Protein AF-A0A5R2MVS7-F1 (afdb_monomer_lite)

pLDDT: mean 93.5, std 5.92, range [57.66, 98.38]

Foldseek 3Di:
DPLVPDPPCVVPDPVCSVVVVVVVVVVVVVCVVVVDPDDDDDPDDDVVVVVLVPDDPVVVPDDPVVVVVLVCCVVPNPDSVVVVVCLVVVVVVCVVVVNDDDPVRRD

Structure (mmCIF, N/CA/C/O backbone):
data_AF-A0A5R2MVS7-F1
#
_entry.id   AF-A0A5R2MVS7-F1
#
loop_
_atom_site.group_PDB
_atom_site.id
_atom_site.type_symbol
_atom_site.label_atom_id
_atom_site.label_alt_id
_atom_site.label_comp_id
_atom_site.label_asym_id
_atom_site.label_entity_id
_atom_site.label_seq_id
_atom_site.pdbx_PDB_ins_code
_atom_site.Cartn_x
_atom_site.Cartn_y
_atom_site.Cartn_z
_atom_site.occupancy
_atom_site.B_iso_or_equiv
_atom_site.auth_seq_id
_atom_site.auth_comp_id
_atom_site.auth_asym_id
_atom_site.auth_atom_id
_atom_site.pdbx_PDB_model_num
ATOM 1 N N . GLY A 1 1 ? -19.512 -1.160 27.762 1.00 57.66 1 GLY A N 1
ATOM 2 C CA . GLY A 1 1 ? -18.853 -2.477 27.860 1.00 57.66 1 GLY A CA 1
ATOM 3 C C . GLY A 1 1 ? -17.477 -2.296 28.457 1.00 57.66 1 GLY A C 1
ATOM 4 O O . GLY A 1 1 ? -16.918 -1.216 28.313 1.00 57.66 1 GLY A O 1
ATOM 5 N N . GLU A 1 2 ? -16.942 -3.300 29.145 1.00 75.69 2 GLU A N 1
ATOM 6 C CA . GLU A 1 2 ? -15.627 -3.219 29.796 1.00 75.69 2 GLU A CA 1
ATOM 7 C C . GLU A 1 2 ? -14.489 -3.322 28.763 1.00 75.69 2 GLU A C 1
ATOM 9 O O . GLU A 1 2 ? -13.761 -4.307 2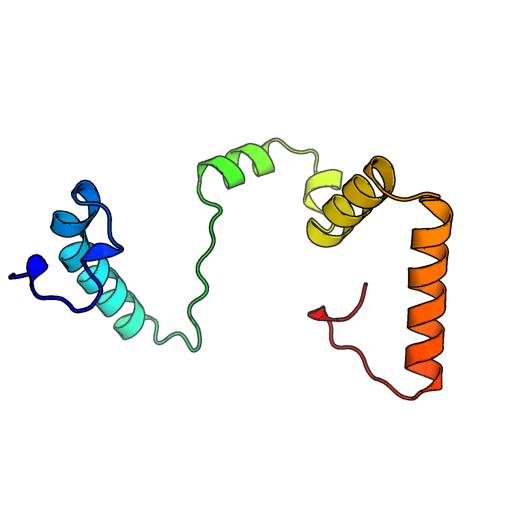8.707 1.00 75.69 2 GLU A O 1
ATOM 14 N N . VAL A 1 3 ? -14.350 -2.298 27.913 1.00 78.81 3 VAL A N 1
ATOM 15 C CA . VAL A 1 3 ? -13.308 -2.215 26.872 1.00 78.81 3 VAL A CA 1
ATOM 16 C C . VAL A 1 3 ? -11.906 -2.332 27.476 1.00 78.81 3 VAL A C 1
ATOM 18 O O . VAL A 1 3 ? -11.019 -2.924 26.873 1.00 78.81 3 VAL A O 1
ATOM 21 N N . GLU A 1 4 ? -11.730 -1.853 28.708 1.00 80.12 4 GLU A N 1
ATOM 22 C CA . GLU A 1 4 ? -10.484 -1.962 29.476 1.00 80.12 4 GLU A CA 1
ATOM 23 C C . GLU A 1 4 ? -10.077 -3.411 29.800 1.00 80.12 4 GLU A C 1
ATOM 25 O O . GLU A 1 4 ? -8.926 -3.657 30.142 1.00 80.12 4 GLU A O 1
ATOM 30 N N . LYS A 1 5 ? -10.985 -4.389 29.670 1.00 83.00 5 LYS A N 1
ATOM 31 C CA . LYS A 1 5 ? -10.678 -5.817 29.859 1.00 83.00 5 LYS A CA 1
ATOM 32 C C . LYS A 1 5 ? -10.367 -6.547 28.551 1.00 83.00 5 LYS A C 1
ATOM 34 O O . LYS A 1 5 ? -10.078 -7.743 28.571 1.00 83.00 5 LYS A O 1
ATOM 39 N N . VAL A 1 6 ? -10.417 -5.857 27.408 1.00 86.94 6 VAL A N 1
ATOM 40 C CA . VAL A 1 6 ? -10.068 -6.448 26.113 1.00 86.94 6 VAL A CA 1
ATOM 41 C C . VAL A 1 6 ? -8.562 -6.694 26.064 1.00 86.94 6 VAL A C 1
ATOM 43 O O . VAL A 1 6 ? -7.748 -5.799 26.295 1.00 86.94 6 VAL A O 1
ATOM 46 N N . ARG A 1 7 ? -8.167 -7.926 25.735 1.00 89.50 7 ARG A N 1
ATOM 47 C CA . ARG A 1 7 ? -6.756 -8.287 25.578 1.00 89.50 7 ARG A CA 1
ATOM 48 C C . ARG A 1 7 ? -6.107 -7.399 24.509 1.00 89.50 7 ARG A C 1
ATOM 50 O O . ARG A 1 7 ? -6.594 -7.330 23.387 1.00 89.50 7 ARG A O 1
ATOM 57 N N . GLY A 1 8 ? -4.999 -6.742 24.855 1.00 87.56 8 GLY A N 1
ATOM 58 C CA . GLY A 1 8 ? -4.267 -5.853 23.943 1.00 87.56 8 GLY A CA 1
ATOM 59 C C . GLY A 1 8 ? -4.752 -4.398 23.921 1.00 87.56 8 GLY A C 1
ATOM 60 O O . GLY A 1 8 ? -4.210 -3.601 23.158 1.00 87.56 8 GLY A O 1
ATOM 61 N N . ILE A 1 9 ? -5.712 -4.018 24.776 1.00 90.19 9 ILE A N 1
ATOM 62 C CA . ILE A 1 9 ? -6.238 -2.644 24.832 1.00 90.19 9 ILE A CA 1
ATOM 63 C C . ILE A 1 9 ? -5.175 -1.587 25.186 1.00 90.19 9 ILE A C 1
ATOM 65 O O . ILE A 1 9 ? -5.299 -0.426 24.797 1.00 90.19 9 ILE A O 1
ATOM 69 N N . GLU A 1 10 ? -4.093 -1.997 25.853 1.00 89.88 10 GLU A N 1
ATOM 70 C CA . GLU A 1 10 ? -2.881 -1.203 26.108 1.00 89.88 10 GLU A CA 1
ATOM 71 C C . GLU A 1 10 ? -2.328 -0.554 24.821 1.00 89.88 10 GLU A C 1
ATOM 73 O O . GLU A 1 10 ? -1.942 0.613 24.837 1.00 89.88 10 GLU A O 1
ATOM 78 N N . GLY A 1 11 ? -2.374 -1.267 23.685 1.00 90.75 11 GLY A N 1
ATOM 79 C CA . GLY A 1 11 ? -1.909 -0.774 22.381 1.00 90.75 11 GLY A CA 1
ATOM 80 C C . GLY A 1 11 ? -2.854 0.227 21.702 1.00 90.75 11 GLY A C 1
ATOM 81 O O . GLY A 1 11 ? -2.499 0.838 20.694 1.00 90.75 11 GLY A O 1
ATOM 82 N N . VAL A 1 12 ? -4.059 0.426 22.245 1.00 89.94 12 VAL A N 1
ATOM 83 C CA . VAL A 1 12 ? -5.046 1.385 21.737 1.00 89.94 12 VAL A CA 1
ATOM 84 C C . VAL A 1 12 ? -4.987 2.657 22.575 1.00 89.94 12 VAL A C 1
ATOM 86 O O . VAL A 1 12 ? -5.121 2.628 23.802 1.00 89.94 12 VAL A O 1
ATOM 89 N N . SER A 1 13 ? -4.834 3.805 21.909 1.00 91.56 13 SER A N 1
ATOM 90 C CA . SER A 1 13 ? -4.820 5.104 22.590 1.00 91.56 13 SER A CA 1
ATOM 91 C C . SER A 1 13 ? -6.126 5.340 23.352 1.00 91.56 13 SER A C 1
ATOM 93 O O . SER A 1 13 ? -7.207 5.020 22.856 1.00 91.56 13 SER A O 1
ATOM 95 N N . LYS A 1 14 ? -6.039 5.940 24.547 1.00 89.06 14 LYS A N 1
ATOM 96 C CA . LYS A 1 14 ? -7.193 6.149 25.445 1.00 89.06 14 LYS A CA 1
ATOM 97 C C . LYS A 1 14 ? -8.383 6.816 24.744 1.00 89.06 14 LYS A C 1
ATOM 99 O O . LYS A 1 14 ? -9.504 6.340 24.875 1.00 89.06 14 LYS A O 1
ATOM 104 N N . ASN A 1 15 ? -8.123 7.827 23.910 1.00 90.44 15 ASN A N 1
ATOM 105 C CA . ASN A 1 15 ? -9.157 8.548 23.155 1.00 90.44 15 ASN A CA 1
ATOM 106 C C . ASN A 1 15 ? -9.934 7.668 22.159 1.00 90.44 15 ASN A C 1
ATOM 108 O O . ASN A 1 15 ? -11.035 8.035 21.766 1.00 90.44 15 ASN A O 1
ATOM 112 N N . ARG A 1 16 ? -9.380 6.525 21.732 1.00 89.75 16 ARG A N 1
ATOM 113 C CA . ARG A 1 16 ? -10.036 5.598 20.796 1.00 89.75 16 ARG A CA 1
ATOM 114 C C . ARG A 1 16 ? -10.817 4.487 21.495 1.00 89.75 16 ARG A C 1
ATOM 116 O O . ARG A 1 16 ? -11.723 3.925 20.888 1.00 89.75 16 ARG A O 1
ATOM 123 N N . ARG A 1 17 ? -10.506 4.172 22.758 1.00 91.25 17 ARG A N 1
ATOM 124 C CA . ARG A 1 17 ? -11.094 3.024 23.476 1.00 91.25 17 ARG A CA 1
ATOM 125 C C . ARG A 1 17 ? -12.608 3.149 23.634 1.00 91.25 17 ARG A C 1
ATOM 127 O O . ARG A 1 17 ? -13.320 2.174 23.431 1.00 91.25 17 ARG A O 1
ATOM 134 N N . SER A 1 18 ? -13.109 4.347 23.930 1.00 90.38 18 SER A N 1
ATOM 135 C CA . SER A 1 18 ? -14.550 4.587 24.079 1.00 90.38 18 SER A CA 1
ATOM 136 C C . SER A 1 18 ? -15.334 4.373 22.780 1.00 90.38 18 SER A C 1
ATOM 138 O O . SER A 1 18 ? -16.481 3.940 22.832 1.00 90.38 18 SER A O 1
ATOM 140 N N . LEU A 1 19 ? -14.718 4.645 21.624 1.00 91.44 19 LEU A N 1
ATOM 141 C CA . LEU A 1 19 ? -15.353 4.544 20.307 1.00 91.44 19 LEU A CA 1
ATOM 142 C C . LEU A 1 19 ? -15.190 3.164 19.656 1.00 91.44 19 LEU A C 1
ATOM 144 O O . LEU A 1 19 ? -15.967 2.803 18.773 1.00 91.44 19 LEU A O 1
ATOM 148 N N . LEU A 1 20 ? -14.207 2.383 20.105 1.00 92.00 20 LEU A N 1
ATOM 149 C CA . LEU A 1 20 ? -13.844 1.100 19.506 1.00 92.00 20 LEU A CA 1
ATOM 150 C C . LEU A 1 20 ? -15.024 0.112 19.386 1.00 92.00 20 LEU A C 1
ATOM 152 O O . LEU A 1 20 ? -15.178 -0.455 18.304 1.00 92.00 20 LEU A O 1
ATOM 156 N N . PRO A 1 21 ? -15.895 -0.078 20.403 1.00 91.38 21 PRO A N 1
ATOM 157 C CA . PRO A 1 21 ? -17.019 -1.010 20.285 1.00 91.38 21 PRO A CA 1
ATOM 158 C C . PRO A 1 21 ? -18.028 -0.612 19.209 1.00 91.38 21 PRO A C 1
ATOM 160 O O . PRO A 1 21 ? -18.578 -1.476 18.536 1.00 91.38 21 PRO A O 1
ATOM 163 N N . TYR A 1 22 ? -18.254 0.691 19.025 1.00 94.00 22 TYR A N 1
ATOM 164 C CA . TYR A 1 22 ? -19.189 1.190 18.019 1.00 94.00 22 TYR A CA 1
ATOM 165 C C . TYR A 1 22 ? -18.650 0.955 16.608 1.00 94.00 22 TYR A C 1
ATOM 167 O O . TYR A 1 22 ? -19.372 0.459 15.749 1.00 94.00 22 TYR A O 1
ATOM 175 N N . GLY A 1 23 ? -17.363 1.243 16.385 1.00 94.44 23 GLY A N 1
ATOM 176 C CA . GLY A 1 23 ? -16.710 0.956 15.107 1.00 94.44 23 GLY A CA 1
ATOM 177 C C . GLY A 1 23 ? -16.684 -0.541 14.788 1.00 94.44 23 GLY A C 1
ATOM 178 O O . GLY A 1 23 ? -16.961 -0.929 13.656 1.00 94.44 23 GLY A O 1
ATOM 179 N N . ALA A 1 24 ? -16.413 -1.381 15.793 1.00 93.69 24 ALA A N 1
ATOM 180 C CA . ALA A 1 24 ? -16.426 -2.834 15.641 1.00 93.69 24 ALA A CA 1
ATOM 181 C C . ALA A 1 24 ? -17.811 -3.363 15.241 1.00 93.69 24 ALA A C 1
ATOM 183 O O . ALA A 1 24 ? -17.899 -4.191 14.339 1.00 93.69 24 ALA A O 1
ATOM 184 N N . LEU A 1 25 ? -18.880 -2.847 15.858 1.00 96.38 25 LEU A N 1
ATOM 185 C CA . LEU A 1 25 ? -20.250 -3.222 15.513 1.00 96.38 25 LEU A CA 1
ATOM 186 C C . LEU A 1 25 ? -20.592 -2.838 14.067 1.00 96.38 25 LEU A C 1
ATOM 188 O O . LEU A 1 25 ? -21.070 -3.673 13.312 1.00 96.38 25 LEU A O 1
ATOM 192 N N . VAL A 1 26 ? -20.291 -1.605 13.649 1.00 97.44 26 VAL A N 1
ATOM 193 C CA . VAL A 1 26 ? -20.547 -1.165 12.265 1.00 97.44 26 VAL A CA 1
ATOM 194 C C . VAL A 1 26 ? -19.784 -2.029 11.259 1.00 97.44 26 VAL A C 1
ATOM 196 O O . VAL A 1 26 ? -20.358 -2.460 10.261 1.00 97.44 26 VAL A O 1
ATOM 199 N N . LEU A 1 27 ? -18.509 -2.328 11.526 1.00 96.88 27 LEU A N 1
ATOM 200 C CA . LEU A 1 27 ? -17.721 -3.204 10.660 1.00 96.88 27 LEU A CA 1
ATOM 201 C C . LEU A 1 27 ? -18.316 -4.619 10.595 1.00 96.88 27 LEU A C 1
ATOM 203 O O . LEU A 1 27 ? -18.359 -5.205 9.517 1.00 96.88 27 LEU A O 1
ATOM 207 N N . GLN A 1 28 ? -18.805 -5.155 11.718 1.00 97.38 28 GLN A N 1
ATOM 208 C CA . GLN A 1 28 ? -19.470 -6.458 11.769 1.00 97.38 28 GLN A CA 1
ATOM 209 C C . GLN A 1 28 ? -20.733 -6.501 10.902 1.00 97.38 28 GLN A C 1
ATOM 211 O O . GLN A 1 28 ? -20.917 -7.459 10.147 1.00 97.38 28 GLN A O 1
ATOM 216 N N . GLU A 1 29 ? -21.571 -5.467 10.961 1.00 98.12 29 GLU A N 1
ATOM 217 C CA . GLU A 1 29 ? -22.777 -5.380 10.129 1.00 98.12 29 GLU A CA 1
ATOM 218 C C . GLU A 1 29 ? -22.426 -5.285 8.636 1.00 98.12 29 GLU A C 1
ATOM 220 O O . GLU A 1 29 ? -23.010 -5.992 7.814 1.00 98.12 29 GLU A O 1
ATOM 225 N N . ILE A 1 30 ? -21.406 -4.495 8.276 1.00 97.81 30 ILE A N 1
ATOM 226 C CA . ILE A 1 30 ? -20.914 -4.403 6.891 1.00 97.81 30 ILE A CA 1
ATOM 227 C C . ILE A 1 30 ? -20.398 -5.762 6.404 1.00 97.81 30 ILE A C 1
ATOM 229 O O . ILE A 1 30 ? -20.756 -6.193 5.308 1.00 97.81 30 ILE A O 1
ATOM 233 N N . MET A 1 31 ? -19.585 -6.459 7.207 1.00 98.06 31 MET A N 1
ATOM 234 C CA . MET A 1 31 ? -19.066 -7.787 6.858 1.00 98.06 31 MET A CA 1
ATOM 235 C C . MET A 1 31 ? -20.191 -8.806 6.669 1.00 98.06 31 MET A C 1
ATOM 237 O O . MET A 1 31 ? -20.137 -9.602 5.736 1.00 98.06 31 MET A O 1
ATOM 241 N N . THR A 1 32 ? -21.211 -8.769 7.526 1.00 97.81 32 THR A N 1
ATOM 242 C CA . THR A 1 32 ? -22.356 -9.687 7.454 1.00 97.81 32 THR A CA 1
ATOM 243 C C . THR A 1 32 ? -23.186 -9.443 6.195 1.00 97.81 32 THR A C 1
ATOM 245 O O . THR A 1 32 ? -23.589 -10.395 5.532 1.00 97.81 32 THR A O 1
ATOM 248 N N . ALA A 1 33 ? -23.409 -8.177 5.831 1.00 98.31 33 ALA A N 1
ATOM 249 C CA . ALA A 1 33 ? -24.179 -7.817 4.645 1.00 98.31 33 ALA A CA 1
ATOM 250 C C . ALA A 1 33 ? -23.415 -8.071 3.333 1.00 98.31 33 ALA A C 1
ATOM 252 O O . ALA A 1 33 ? -23.976 -8.612 2.383 1.00 98.31 33 ALA A O 1
ATOM 253 N N . MET A 1 34 ? -22.139 -7.679 3.271 1.00 98.06 34 MET A N 1
ATOM 254 C CA . MET A 1 34 ? -21.323 -7.746 2.053 1.00 98.06 34 MET A CA 1
ATOM 255 C C . MET A 1 34 ? -20.689 -9.125 1.830 1.00 98.06 34 MET A C 1
ATOM 257 O O . MET A 1 34 ? -20.420 -9.483 0.687 1.00 98.06 34 MET A O 1
ATOM 261 N N . GLN A 1 35 ? -20.441 -9.887 2.902 1.00 97.81 35 GLN A N 1
ATOM 262 C CA . GLN A 1 35 ? -19.727 -11.171 2.884 1.00 97.81 35 GLN A CA 1
ATOM 263 C C . GLN A 1 35 ? -18.399 -11.112 2.096 1.00 97.81 35 GLN A C 1
ATOM 265 O O . GLN A 1 35 ? -18.190 -11.898 1.168 1.00 97.81 35 GLN A O 1
ATOM 270 N N . PRO A 1 36 ? -17.488 -10.168 2.416 1.00 97.56 36 PRO A N 1
ATOM 271 C CA . PRO A 1 36 ? -16.250 -10.017 1.6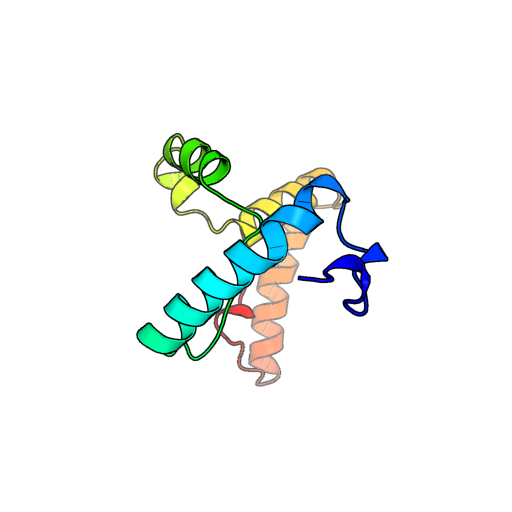65 1.00 97.56 36 PRO A CA 1
ATOM 272 C C . PRO A 1 36 ? -15.318 -11.214 1.898 1.00 97.56 36 PRO A C 1
ATOM 274 O O . PRO A 1 36 ? -15.205 -11.727 3.010 1.00 97.56 36 PRO A O 1
ATOM 277 N N . SER A 1 37 ? -14.580 -11.621 0.864 1.00 97.50 37 SER A N 1
ATOM 278 C CA . SER A 1 37 ? -13.572 -12.684 0.983 1.00 97.50 37 SER A CA 1
ATOM 279 C C . SER A 1 37 ? -12.306 -12.230 1.720 1.00 97.50 37 SER A C 1
ATOM 281 O O . SER A 1 37 ? -11.586 -13.061 2.275 1.00 97.50 37 SER A O 1
ATOM 283 N N . ARG A 1 38 ? -12.010 -10.921 1.709 1.00 96.56 38 ARG A N 1
ATOM 284 C CA . ARG A 1 38 ? -10.828 -10.299 2.327 1.00 96.56 38 ARG A CA 1
ATOM 285 C C . ARG A 1 38 ? -11.133 -8.871 2.778 1.00 96.56 38 ARG A C 1
ATOM 287 O O . ARG A 1 38 ? -11.958 -8.190 2.175 1.00 96.56 38 ARG A O 1
ATOM 294 N N . ILE A 1 39 ? -10.419 -8.410 3.804 1.00 95.69 39 ILE A N 1
ATOM 295 C CA . ILE A 1 39 ? -10.443 -7.020 4.277 1.00 95.69 39 ILE A CA 1
ATOM 296 C C . ILE A 1 39 ? -9.030 -6.466 4.179 1.00 95.69 39 ILE A C 1
ATOM 298 O O . ILE A 1 39 ? -8.096 -7.046 4.731 1.00 95.69 39 ILE A O 1
ATOM 302 N N . VAL A 1 40 ? -8.890 -5.338 3.490 1.00 96.12 40 VAL A N 1
ATOM 303 C CA . VAL A 1 40 ? -7.623 -4.622 3.337 1.00 96.12 40 VAL A CA 1
ATOM 304 C C . VAL A 1 40 ? -7.760 -3.271 4.023 1.00 96.12 40 VAL A C 1
ATOM 306 O O . VAL A 1 40 ? -8.717 -2.538 3.779 1.00 96.12 40 VAL A O 1
ATOM 309 N N . VAL A 1 41 ? -6.819 -2.948 4.908 1.00 96.06 41 VAL A N 1
ATOM 310 C CA . VAL A 1 41 ? -6.788 -1.658 5.603 1.00 96.06 41 VAL A CA 1
ATOM 311 C C . VAL A 1 41 ? -5.853 -0.725 4.847 1.00 96.06 41 VAL A C 1
ATOM 313 O O . VAL A 1 41 ? -4.666 -1.012 4.721 1.00 96.06 41 VAL A O 1
ATOM 316 N N . SER A 1 42 ? -6.380 0.404 4.376 1.00 95.81 42 SER A N 1
ATOM 317 C CA . SER A 1 42 ? -5.578 1.474 3.785 1.00 95.81 42 SER A CA 1
ATOM 318 C C . SER A 1 42 ? -5.207 2.508 4.845 1.00 95.81 42 SER A C 1
ATOM 320 O O . SER A 1 42 ? -6.058 2.946 5.621 1.00 95.81 42 SER A O 1
ATOM 322 N N . ALA A 1 43 ? -3.940 2.925 4.861 1.00 95.25 43 ALA A N 1
ATOM 323 C CA . ALA A 1 43 ? -3.501 4.082 5.641 1.00 95.25 43 ALA A CA 1
ATOM 324 C C . ALA A 1 43 ? -3.901 5.419 4.987 1.00 95.25 43 ALA A C 1
ATOM 326 O O . ALA A 1 43 ? -3.877 6.452 5.653 1.00 95.25 43 ALA A O 1
ATOM 327 N N . GLN A 1 44 ? -4.259 5.399 3.700 1.00 96.56 44 GLN A N 1
ATOM 328 C CA . GLN A 1 44 ? -4.701 6.570 2.948 1.00 96.56 44 GLN A CA 1
ATOM 329 C C . GLN A 1 44 ? -6.217 6.737 3.055 1.00 96.56 44 GLN A C 1
ATOM 331 O O . GLN A 1 44 ? -6.963 5.757 2.977 1.00 96.56 44 GLN A O 1
ATOM 336 N N . GLY A 1 45 ? -6.672 7.979 3.210 1.00 97.19 45 GLY A N 1
ATOM 337 C CA . GLY A 1 45 ? -8.084 8.321 3.312 1.00 97.19 45 GLY A CA 1
ATOM 338 C C . GLY A 1 45 ? -8.476 9.481 2.402 1.00 97.19 45 GLY A C 1
ATOM 339 O O . GLY A 1 45 ? -7.899 9.710 1.342 1.00 97.19 45 GLY A O 1
ATOM 340 N N . VAL A 1 46 ? -9.494 10.231 2.828 1.00 98.19 46 VAL A N 1
ATOM 341 C CA . VAL A 1 46 ? -10.088 11.320 2.033 1.00 98.19 46 VAL A CA 1
ATOM 342 C C . VAL A 1 46 ? -9.082 12.427 1.721 1.00 98.19 46 VAL A C 1
ATOM 344 O O . VAL A 1 46 ? -9.102 12.979 0.626 1.00 98.19 46 VAL A O 1
ATOM 347 N N . ARG A 1 47 ? -8.191 12.757 2.663 1.00 98.38 47 ARG A N 1
ATOM 348 C CA . ARG A 1 47 ? -7.195 13.819 2.471 1.00 98.38 47 ARG A CA 1
ATOM 349 C C . ARG A 1 47 ? -6.230 13.468 1.342 1.00 98.38 47 ARG A C 1
ATOM 351 O O . ARG A 1 47 ? -5.979 14.299 0.478 1.00 98.38 47 ARG A O 1
ATOM 358 N N . GLU A 1 48 ? -5.703 12.251 1.359 1.00 97.88 48 GLU A N 1
ATOM 359 C CA . GLU A 1 48 ? -4.778 11.754 0.344 1.00 97.88 48 GLU A CA 1
ATOM 360 C C . GLU A 1 48 ? -5.483 11.634 -1.014 1.00 97.88 48 GLU A C 1
ATOM 362 O O . GLU A 1 48 ? -4.950 12.105 -2.013 1.00 97.88 48 GLU A O 1
ATOM 367 N N . GLY A 1 49 ? -6.723 11.129 -1.044 1.00 97.50 49 GLY A N 1
ATOM 368 C CA . GLY A 1 49 ? -7.529 11.077 -2.270 1.00 97.50 49 GLY A CA 1
ATOM 369 C C . GLY A 1 49 ? -7.831 12.459 -2.862 1.00 97.50 49 GLY A C 1
ATOM 370 O O . GLY A 1 49 ? -7.817 12.630 -4.079 1.00 97.50 49 GLY A O 1
ATOM 371 N N . PHE A 1 50 ? -8.044 13.471 -2.016 1.00 98.31 50 PHE A N 1
ATOM 372 C CA . PHE A 1 50 ? -8.187 14.851 -2.473 1.00 98.31 50 PHE A CA 1
ATOM 373 C C . PHE A 1 50 ? -6.888 15.378 -3.093 1.00 98.31 50 PHE A C 1
ATOM 375 O O . PHE A 1 50 ? -6.937 15.927 -4.188 1.00 98.31 50 PHE A O 1
ATOM 382 N N . LEU A 1 51 ? -5.731 15.170 -2.454 1.00 98.06 51 LEU A N 1
ATOM 383 C CA . LEU A 1 51 ? -4.438 15.557 -3.036 1.00 98.06 51 LEU A CA 1
ATOM 384 C C . LEU A 1 51 ? -4.178 14.845 -4.368 1.00 98.06 51 LEU A C 1
ATOM 386 O O . LEU A 1 51 ? -3.772 15.492 -5.327 1.00 98.06 51 LEU A O 1
ATOM 390 N N . TYR A 1 52 ? -4.485 13.549 -4.453 1.00 97.44 52 TYR A N 1
ATOM 391 C CA . TYR A 1 52 ? -4.392 12.779 -5.692 1.00 97.44 52 TYR A CA 1
ATOM 392 C C . TYR A 1 52 ? -5.268 13.371 -6.805 1.00 97.44 52 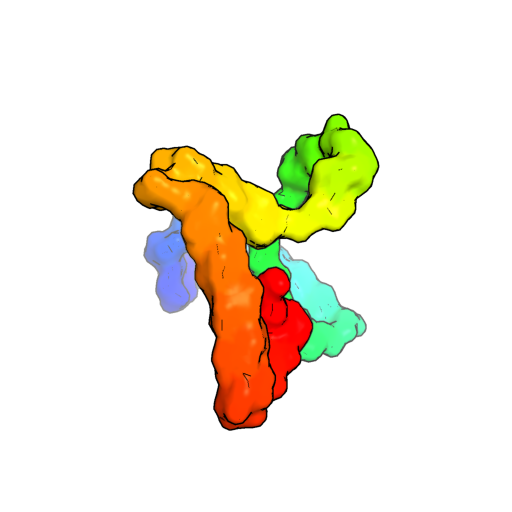TYR A C 1
ATOM 394 O O . TYR A 1 52 ? -4.829 13.475 -7.945 1.00 97.44 52 TYR A O 1
ATOM 402 N N . SER A 1 53 ? -6.477 13.843 -6.478 1.00 97.69 53 SER A N 1
ATOM 403 C CA . SER A 1 53 ? -7.374 14.467 -7.462 1.00 97.69 53 SER A CA 1
ATOM 404 C C . SER A 1 53 ? -6.850 15.781 -8.057 1.00 97.69 53 SER A C 1
ATOM 406 O O . SER A 1 53 ? -7.360 16.222 -9.085 1.00 97.69 53 SER A O 1
ATOM 408 N N . LEU A 1 54 ? -5.846 16.400 -7.424 1.00 98.19 54 LEU A N 1
ATOM 409 C CA . LEU A 1 54 ? -5.190 17.617 -7.909 1.00 98.19 54 LEU A CA 1
ATOM 410 C C . LEU A 1 54 ? -3.995 17.330 -8.830 1.00 98.19 54 LEU A C 1
ATOM 412 O O . LEU A 1 54 ? -3.491 18.267 -9.446 1.00 98.19 54 LEU A O 1
ATOM 416 N N . LEU A 1 55 ? -3.535 16.078 -8.909 1.00 98.06 55 LEU A N 1
ATOM 417 C CA . LEU A 1 55 ? -2.435 15.677 -9.787 1.00 98.06 55 LEU A CA 1
ATOM 418 C C . LEU A 1 55 ? -2.847 15.747 -11.256 1.00 98.06 55 LEU A C 1
ATOM 420 O O . LEU A 1 55 ? -4.023 15.571 -11.597 1.00 98.06 55 LEU A O 1
ATOM 424 N N . GLU A 1 56 ? -1.867 15.921 -12.141 1.00 98.31 56 GLU A N 1
ATOM 425 C CA . GLU A 1 56 ? -2.119 15.809 -13.573 1.00 98.31 56 GLU A CA 1
ATOM 426 C C . GLU A 1 56 ? -2.512 14.372 -13.950 1.00 98.31 56 GLU A C 1
ATOM 428 O O . GLU A 1 56 ? -2.108 13.392 -13.321 1.00 98.31 56 GLU A O 1
ATOM 433 N N . ALA A 1 57 ? -3.277 14.211 -15.032 1.00 97.31 57 ALA A N 1
ATOM 434 C CA . ALA A 1 57 ? -3.749 12.893 -15.463 1.00 97.31 57 ALA A CA 1
ATOM 435 C C . ALA A 1 57 ? -2.609 11.910 -15.800 1.00 97.31 57 ALA A C 1
ATOM 437 O O . ALA A 1 57 ? -2.831 10.700 -15.797 1.00 97.31 57 ALA A O 1
ATOM 438 N N . ALA A 1 58 ? -1.415 12.414 -16.127 1.00 97.00 58 ALA A N 1
ATOM 439 C CA . ALA A 1 58 ? -0.232 11.589 -16.347 1.00 97.00 58 ALA A CA 1
ATOM 440 C C . ALA A 1 58 ? 0.306 11.012 -15.027 1.00 97.00 58 ALA A C 1
ATOM 442 O O . ALA A 1 58 ? 0.535 9.810 -14.946 1.00 97.00 58 ALA A O 1
ATOM 443 N N . GLU A 1 59 ? 0.424 11.837 -13.985 1.00 96.50 59 GLU A N 1
ATOM 444 C CA . GLU A 1 59 ? 0.888 11.425 -12.653 1.00 96.50 59 GLU A CA 1
ATOM 445 C C . GLU A 1 59 ? -0.105 10.476 -11.978 1.00 96.50 59 GLU A C 1
ATOM 447 O O . GLU A 1 59 ? 0.296 9.495 -11.363 1.00 96.50 59 GLU A O 1
ATOM 452 N N .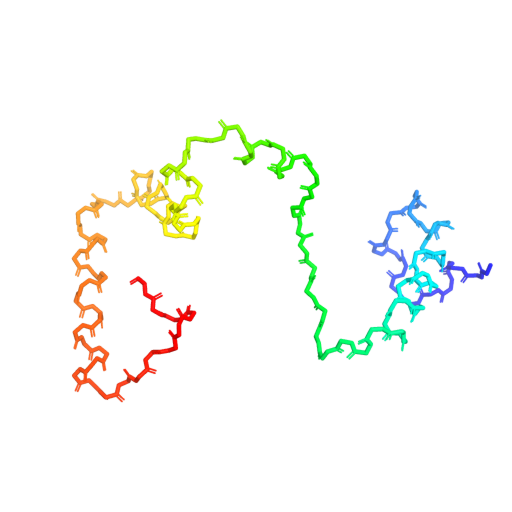 GLN A 1 60 ? -1.411 10.703 -12.157 1.00 96.69 60 GLN A N 1
ATOM 453 C CA . GLN A 1 60 ? -2.445 9.793 -11.652 1.00 96.69 60 GLN A CA 1
ATOM 454 C C . GLN A 1 60 ? -2.334 8.378 -12.241 1.00 96.69 60 GLN A C 1
ATOM 456 O O . GLN A 1 60 ? -2.686 7.406 -11.575 1.00 96.69 60 GLN A O 1
ATOM 461 N N . LYS A 1 61 ? -1.872 8.262 -13.492 1.00 96.31 61 LYS A N 1
ATOM 462 C CA . LYS A 1 61 ? -1.704 6.983 -14.199 1.00 96.31 61 LYS A CA 1
ATOM 463 C C . LYS A 1 61 ? -0.353 6.323 -13.944 1.00 96.31 61 LYS A C 1
ATOM 465 O O . LYS A 1 61 ? -0.182 5.175 -14.347 1.00 96.31 61 LYS A O 1
ATOM 470 N N . ALA A 1 62 ? 0.599 7.043 -13.359 1.00 95.69 62 ALA A N 1
ATOM 471 C CA . ALA A 1 62 ? 1.886 6.474 -13.011 1.00 95.69 62 ALA A CA 1
ATOM 472 C C . ALA A 1 62 ? 1.711 5.437 -11.895 1.00 95.69 62 ALA A C 1
ATOM 474 O O . ALA A 1 62 ? 0.867 5.597 -11.011 1.00 95.69 62 ALA A O 1
ATOM 475 N N . ASP A 1 63 ? 2.512 4.375 -11.939 1.00 93.94 63 ASP A N 1
ATOM 476 C CA . ASP A 1 63 ? 2.524 3.386 -10.870 1.00 93.94 63 ASP A CA 1
ATOM 477 C C . ASP A 1 63 ? 3.189 3.996 -9.619 1.00 93.94 63 ASP A C 1
ATOM 479 O O . ASP A 1 63 ? 4.378 4.333 -9.662 1.00 93.94 63 ASP A O 1
ATOM 483 N N . PRO A 1 64 ? 2.464 4.140 -8.492 1.00 94.00 64 PRO A N 1
ATOM 484 C CA . PRO A 1 64 ? 2.994 4.814 -7.313 1.00 94.00 64 PRO A CA 1
ATOM 485 C C . PRO A 1 64 ? 4.137 4.046 -6.636 1.00 94.00 64 PRO A C 1
ATOM 487 O O . PRO A 1 64 ? 4.978 4.672 -5.988 1.00 94.00 64 PRO A O 1
ATOM 490 N N . LEU A 1 65 ? 4.192 2.715 -6.765 1.00 93.19 65 LEU A N 1
ATOM 491 C CA . LEU A 1 65 ? 5.284 1.906 -6.226 1.00 93.19 65 LEU A CA 1
ATOM 492 C C . LEU A 1 65 ? 6.559 2.140 -7.038 1.00 93.19 65 LEU A C 1
ATOM 494 O O . LEU A 1 65 ? 7.612 2.408 -6.452 1.00 93.19 65 LEU A O 1
ATOM 498 N N . ILE A 1 66 ? 6.458 2.091 -8.368 1.00 93.62 66 ILE A N 1
ATOM 499 C CA . ILE A 1 66 ? 7.602 2.313 -9.260 1.00 93.62 66 ILE A CA 1
ATOM 500 C C . ILE A 1 66 ? 8.091 3.759 -9.166 1.00 93.62 66 ILE A C 1
ATOM 502 O O . ILE A 1 66 ? 9.291 3.978 -9.004 1.00 93.62 66 ILE A O 1
ATOM 506 N N . SER A 1 67 ? 7.187 4.744 -9.158 1.00 94.81 67 SER A N 1
ATOM 507 C CA . SER A 1 67 ? 7.555 6.157 -8.996 1.00 94.81 67 SER A CA 1
ATOM 508 C C . SER A 1 67 ? 8.286 6.420 -7.676 1.00 94.81 67 SER A C 1
ATOM 510 O O . SER A 1 67 ? 9.323 7.083 -7.666 1.00 94.81 67 SER A O 1
ATOM 512 N N . ALA A 1 68 ? 7.806 5.860 -6.560 1.00 95.50 68 ALA A N 1
ATOM 513 C CA . ALA A 1 68 ? 8.485 6.004 -5.273 1.00 95.50 68 ALA A CA 1
ATOM 514 C C . ALA A 1 68 ? 9.851 5.293 -5.249 1.00 95.50 68 ALA A C 1
ATOM 516 O O . ALA A 1 68 ? 10.811 5.805 -4.665 1.00 95.50 68 ALA A O 1
ATOM 517 N N . ALA A 1 69 ? 9.964 4.121 -5.883 1.00 95.31 69 ALA A N 1
ATOM 518 C CA . ALA A 1 69 ? 11.229 3.402 -6.004 1.00 95.31 69 ALA A CA 1
ATOM 519 C C . ALA A 1 69 ? 12.254 4.183 -6.842 1.00 95.31 69 ALA A C 1
ATOM 521 O O . ALA A 1 69 ? 13.425 4.254 -6.463 1.00 95.31 69 ALA A O 1
ATOM 522 N N . GLU A 1 70 ? 11.817 4.805 -7.936 1.00 94.81 70 GLU A N 1
ATOM 523 C CA . GLU A 1 70 ? 12.647 5.654 -8.790 1.00 94.81 70 GLU A CA 1
ATOM 524 C C . GLU A 1 70 ? 13.127 6.904 -8.044 1.00 94.81 70 GLU A C 1
ATOM 526 O O . GLU A 1 70 ? 14.323 7.203 -8.054 1.00 94.81 70 GLU A O 1
ATOM 531 N N . GLU A 1 71 ? 12.244 7.581 -7.305 1.00 96.62 71 GLU A N 1
ATOM 532 C CA . GLU A 1 71 ? 12.623 8.726 -6.472 1.00 96.62 71 GLU A CA 1
ATOM 533 C C . GLU A 1 71 ? 13.647 8.323 -5.397 1.00 96.62 71 GLU A C 1
ATOM 535 O O . GLU A 1 71 ? 14.668 8.991 -5.203 1.00 96.62 71 GLU A O 1
ATOM 540 N N . LEU A 1 72 ? 13.447 7.180 -4.735 1.00 97.00 72 LEU A N 1
ATOM 541 C CA . LEU A 1 72 ? 14.425 6.650 -3.784 1.00 97.00 72 LEU A CA 1
ATOM 542 C C . LEU A 1 72 ? 15.755 6.296 -4.458 1.00 97.00 72 LEU A C 1
ATOM 544 O O . LEU A 1 72 ? 16.813 6.574 -3.887 1.00 97.00 72 LEU A O 1
ATOM 548 N N . ALA A 1 73 ? 15.734 5.721 -5.662 1.00 96.25 73 ALA A N 1
ATOM 549 C CA . ALA A 1 73 ? 16.940 5.425 -6.425 1.00 96.25 73 ALA A CA 1
ATOM 550 C C . ALA A 1 73 ? 17.688 6.711 -6.804 1.00 96.25 73 ALA A C 1
ATOM 552 O O . ALA A 1 73 ? 18.903 6.780 -6.603 1.00 96.25 73 ALA A O 1
ATOM 553 N N . LEU A 1 74 ? 16.985 7.748 -7.265 1.00 96.38 74 LEU A N 1
ATOM 554 C CA . LEU A 1 74 ? 17.545 9.080 -7.528 1.00 96.38 74 LEU A CA 1
ATOM 555 C C . LEU A 1 74 ? 18.225 9.662 -6.290 1.00 96.38 74 LEU A C 1
ATOM 557 O O . LEU A 1 74 ? 19.326 10.204 -6.369 1.00 96.38 74 LEU A O 1
ATOM 561 N N . LEU A 1 75 ? 17.591 9.506 -5.132 1.00 96.81 75 LEU A N 1
ATOM 562 C CA . LEU A 1 75 ? 18.051 10.096 -3.884 1.00 96.81 75 LEU A CA 1
ATOM 563 C C . LEU A 1 75 ? 19.154 9.300 -3.172 1.00 96.81 75 LEU A C 1
ATOM 565 O O . LEU A 1 75 ? 19.837 9.867 -2.311 1.00 96.81 75 LEU A O 1
ATOM 569 N N . ARG A 1 76 ? 19.276 7.989 -3.419 1.00 96.50 76 ARG A N 1
ATOM 570 C CA . ARG A 1 76 ? 20.074 7.079 -2.569 1.00 96.50 76 ARG A CA 1
ATOM 571 C C . ARG A 1 76 ? 20.957 6.091 -3.322 1.00 96.50 76 ARG A C 1
ATOM 573 O O . ARG A 1 76 ? 21.852 5.513 -2.705 1.00 96.50 76 ARG A O 1
ATOM 580 N N . SER A 1 77 ? 20.726 5.855 -4.609 1.00 94.88 77 SER A N 1
ATOM 581 C CA . SER A 1 77 ? 21.563 4.936 -5.380 1.00 94.88 77 SER A CA 1
ATOM 582 C C . SER A 1 77 ? 22.873 5.603 -5.810 1.00 94.88 77 SER A C 1
ATOM 584 O O . SER A 1 77 ? 23.008 6.824 -5.840 1.00 94.88 77 SER A O 1
ATOM 586 N N . ARG A 1 78 ? 23.861 4.780 -6.170 1.00 96.31 78 ARG A N 1
ATOM 587 C CA . ARG A 1 78 ? 25.104 5.265 -6.795 1.00 96.31 78 ARG A CA 1
ATOM 588 C C . ARG A 1 78 ? 24.922 5.592 -8.279 1.00 96.31 78 ARG A C 1
ATOM 590 O O . ARG A 1 78 ? 25.692 6.372 -8.823 1.00 96.31 78 ARG A O 1
ATOM 597 N N . SER A 1 79 ? 23.955 4.952 -8.932 1.00 95.38 79 SER A N 1
ATOM 598 C CA . SER A 1 79 ? 23.628 5.147 -10.341 1.00 95.38 79 SER A CA 1
ATOM 599 C C . SER A 1 79 ? 22.186 4.723 -10.575 1.00 95.38 79 SER A C 1
ATOM 601 O O . SER A 1 79 ? 21.854 3.546 -10.439 1.00 95.38 79 SER A O 1
ATOM 603 N N . VAL A 1 80 ? 21.354 5.686 -10.956 1.00 94.06 80 VAL A N 1
ATOM 604 C CA . VAL A 1 80 ? 19.941 5.452 -11.282 1.00 94.06 80 VAL A CA 1
ATOM 605 C C . VAL A 1 80 ? 19.813 4.654 -12.570 1.00 94.06 80 VAL A C 1
ATOM 607 O O . VAL A 1 80 ? 19.048 3.703 -12.626 1.00 94.06 80 VAL A O 1
ATOM 610 N N . HIS A 1 81 ? 20.644 4.963 -13.571 1.00 94.75 81 HIS A N 1
ATOM 611 C CA . HIS A 1 81 ? 20.701 4.194 -14.816 1.00 94.75 81 HIS A CA 1
ATOM 612 C C . HIS A 1 81 ? 20.944 2.708 -14.544 1.00 94.75 81 HIS A C 1
ATOM 614 O O . HIS A 1 81 ? 20.244 1.859 -15.082 1.00 94.75 81 HIS A O 1
ATOM 620 N N . HIS A 1 82 ? 21.858 2.395 -13.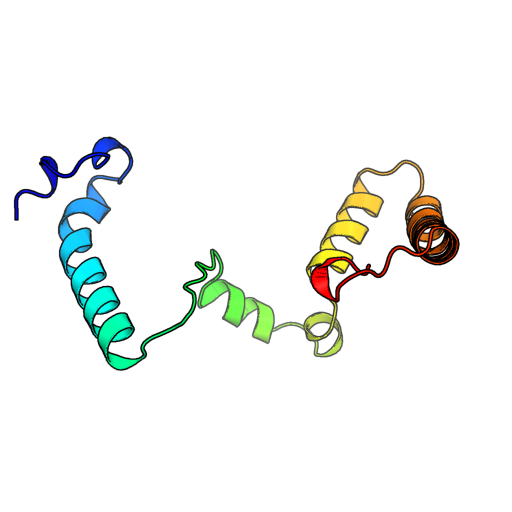622 1.00 95.50 82 HIS A N 1
ATOM 621 C CA . HIS A 1 82 ? 22.122 1.005 -13.274 1.00 95.50 82 HIS A CA 1
ATOM 622 C C . HIS A 1 82 ? 20.936 0.320 -12.576 1.00 95.50 82 HIS A C 1
ATOM 624 O O . HIS A 1 82 ? 20.766 -0.887 -12.707 1.00 95.50 82 HIS A O 1
ATOM 630 N N . ALA A 1 83 ? 20.094 1.063 -11.850 1.00 94.00 83 ALA A N 1
ATOM 631 C CA . ALA A 1 83 ? 18.871 0.499 -11.284 1.00 94.00 83 ALA A CA 1
ATOM 632 C C . ALA A 1 83 ? 17.907 0.030 -12.389 1.00 94.00 83 ALA A C 1
ATOM 634 O O . ALA A 1 83 ? 17.337 -1.052 -12.267 1.00 94.00 83 ALA A O 1
ATOM 635 N N . HIS A 1 84 ? 17.796 0.775 -13.494 1.00 93.62 84 HIS A N 1
ATOM 636 C CA . HIS A 1 84 ? 17.011 0.349 -14.658 1.00 93.62 84 HIS A CA 1
ATOM 637 C C . HIS A 1 84 ? 17.634 -0.861 -15.367 1.00 93.62 84 HIS A C 1
ATOM 639 O O . HIS A 1 84 ? 16.911 -1.803 -15.695 1.00 93.62 84 HIS A O 1
ATOM 645 N N . ASP A 1 85 ? 18.965 -0.895 -15.519 1.00 95.62 85 ASP A N 1
ATOM 646 C CA . ASP A 1 85 ? 19.663 -2.060 -16.088 1.00 95.62 85 ASP A CA 1
ATOM 647 C C . ASP A 1 85 ? 19.349 -3.342 -15.299 1.00 95.62 85 ASP A C 1
ATOM 649 O O . ASP A 1 85 ? 19.175 -4.417 -15.876 1.00 95.62 85 ASP A O 1
ATOM 653 N N . LEU A 1 86 ? 19.258 -3.239 -13.967 1.00 95.31 86 LEU A N 1
ATOM 654 C CA . LEU A 1 86 ? 18.919 -4.368 -13.102 1.00 95.31 86 LEU A CA 1
ATOM 655 C C . LEU A 1 86 ? 17.479 -4.844 -13.305 1.00 95.31 86 LEU A C 1
ATOM 657 O O . LEU A 1 86 ? 17.252 -6.054 -13.288 1.00 95.31 86 LEU A O 1
ATOM 661 N N . VAL A 1 87 ? 16.517 -3.945 -13.524 1.00 93.94 87 VAL A N 1
ATOM 662 C CA . VAL A 1 87 ? 15.125 -4.332 -13.822 1.00 93.94 87 VAL A CA 1
ATOM 663 C C . VAL A 1 87 ? 15.071 -5.142 -15.118 1.00 93.94 87 VAL A C 1
ATOM 665 O O . VAL A 1 87 ? 14.553 -6.259 -15.129 1.00 93.94 87 VAL A O 1
ATOM 668 N N . GLU A 1 88 ? 15.698 -4.650 -16.189 1.00 94.38 88 GLU A N 1
ATOM 669 C CA . GLU A 1 88 ? 15.724 -5.364 -17.471 1.00 94.38 88 GLU A CA 1
ATOM 670 C C . GLU A 1 88 ? 16.459 -6.711 -17.360 1.00 94.38 88 GLU A C 1
ATOM 672 O O . GLU A 1 88 ? 16.000 -7.742 -17.868 1.00 94.38 88 GL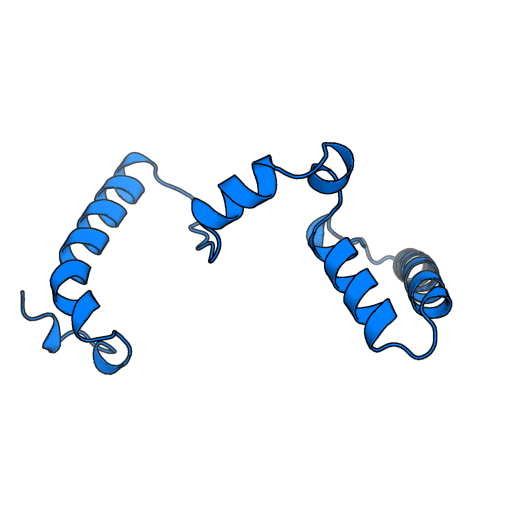U A O 1
ATOM 677 N N . TRP A 1 89 ? 17.614 -6.718 -16.693 1.00 96.44 89 TRP A N 1
ATOM 678 C CA . TRP A 1 89 ? 18.423 -7.920 -16.529 1.00 96.44 89 TRP A CA 1
ATOM 679 C C . TRP A 1 89 ? 17.704 -8.987 -15.697 1.00 96.44 89 TRP A C 1
ATOM 681 O O . TRP A 1 89 ? 17.707 -10.158 -16.085 1.00 96.44 89 TRP A O 1
ATOM 691 N N . THR A 1 90 ? 17.056 -8.603 -14.593 1.00 95.31 90 THR A N 1
ATOM 692 C CA . THR A 1 90 ? 16.331 -9.551 -13.729 1.00 95.31 90 THR A CA 1
ATOM 693 C C . THR A 1 90 ? 15.135 -10.171 -14.444 1.00 95.31 90 THR A C 1
ATOM 695 O O . THR A 1 90 ? 14.992 -11.390 -14.381 1.00 95.31 90 THR A O 1
ATOM 698 N N . GLY A 1 91 ? 14.367 -9.399 -15.220 1.00 93.50 91 GLY A N 1
ATOM 699 C CA . GLY A 1 91 ? 13.267 -9.946 -16.025 1.00 93.50 91 GLY A CA 1
ATOM 700 C C . GLY A 1 91 ? 13.740 -10.989 -17.049 1.00 93.50 91 GLY A C 1
ATOM 701 O O . GLY A 1 91 ? 13.154 -12.067 -17.185 1.00 93.50 91 GLY A O 1
ATOM 702 N N . LYS A 1 92 ? 14.867 -10.736 -17.734 1.00 95.19 92 LYS A N 1
ATOM 703 C CA . LYS A 1 92 ? 15.480 -11.729 -18.642 1.00 95.19 92 LYS A CA 1
ATOM 704 C C . LYS A 1 92 ? 15.964 -12.969 -17.895 1.00 95.19 92 LYS A C 1
ATOM 706 O O . LYS A 1 92 ? 15.794 -14.081 -18.393 1.00 95.19 92 LYS A O 1
ATOM 711 N N . ALA A 1 93 ? 16.579 -12.782 -16.729 1.00 96.62 93 ALA A N 1
ATOM 712 C CA . ALA A 1 93 ? 17.078 -13.878 -15.911 1.00 96.62 93 ALA A CA 1
ATOM 713 C C . ALA A 1 93 ? 15.931 -14.775 -15.425 1.00 96.62 93 ALA A C 1
ATOM 715 O O . ALA A 1 93 ? 16.007 -15.988 -15.591 1.00 96.62 93 ALA A O 1
ATOM 716 N N . PHE A 1 94 ? 14.849 -14.197 -14.899 1.00 95.88 94 PHE A N 1
ATOM 717 C CA . PHE A 1 94 ? 13.698 -14.948 -14.387 1.00 95.88 94 PHE A CA 1
ATOM 718 C C . PHE A 1 94 ? 13.060 -15.788 -15.491 1.00 95.88 94 PHE A C 1
ATOM 720 O O . PHE A 1 94 ? 12.891 -16.997 -15.326 1.00 95.88 94 PHE A O 1
ATOM 727 N N . LYS A 1 95 ? 12.871 -15.194 -16.674 1.00 93.56 95 LYS A N 1
ATOM 728 C CA . LYS A 1 95 ? 12.422 -15.924 -17.863 1.00 93.56 95 LYS A CA 1
ATOM 729 C C . LYS A 1 95 ? 13.364 -17.069 -18.249 1.00 93.56 95 LYS A C 1
ATOM 731 O O . LYS A 1 95 ? 12.898 -18.153 -18.588 1.00 93.56 95 LYS A O 1
ATOM 736 N N . ALA A 1 96 ? 14.680 -16.854 -18.207 1.00 96.12 96 ALA A N 1
ATOM 737 C CA . ALA A 1 96 ? 15.662 -17.894 -18.524 1.00 96.12 96 ALA A CA 1
ATOM 738 C C . ALA A 1 96 ? 15.649 -19.054 -17.512 1.00 96.12 96 ALA A C 1
ATOM 740 O O . ALA A 1 96 ? 15.907 -20.196 -17.890 1.00 96.12 96 ALA A O 1
ATOM 741 N N . PHE A 1 97 ? 15.319 -18.773 -16.250 1.00 96.56 97 PHE A N 1
ATOM 742 C CA . PHE A 1 97 ? 15.157 -19.778 -15.199 1.00 96.56 97 PHE A CA 1
ATOM 743 C C . PHE A 1 97 ? 13.759 -20.420 -15.162 1.00 96.56 97 PHE A C 1
ATOM 745 O O . PHE A 1 97 ? 13.542 -21.318 -14.351 1.00 96.56 97 PHE A O 1
ATOM 752 N N . GLY A 1 98 ? 12.832 -20.009 -16.036 1.00 95.25 98 GLY A N 1
ATOM 753 C CA . GLY A 1 98 ? 11.459 -20.523 -16.060 1.00 95.25 98 GLY A CA 1
ATOM 754 C C . GLY A 1 98 ? 10.630 -20.093 -14.847 1.00 95.25 98 GLY A C 1
ATOM 755 O O . GLY A 1 98 ? 9.769 -20.845 -14.402 1.00 95.25 98 GLY A O 1
ATOM 756 N N . ILE A 1 99 ? 10.934 -18.922 -14.281 1.00 95.06 99 ILE A N 1
ATOM 757 C CA . ILE A 1 99 ? 10.163 -18.310 -13.200 1.00 95.06 99 ILE A CA 1
ATOM 758 C C . ILE A 1 99 ? 9.083 -17.437 -13.840 1.00 95.06 99 ILE A C 1
ATOM 760 O O . ILE A 1 99 ? 9.405 -16.444 -14.493 1.00 95.06 99 ILE A O 1
ATOM 764 N N . ASP A 1 100 ? 7.821 -17.816 -13.646 1.00 92.31 100 ASP A N 1
ATOM 765 C CA . ASP A 1 100 ? 6.666 -17.016 -14.047 1.00 92.31 100 ASP A CA 1
ATOM 766 C C . ASP A 1 100 ? 6.317 -16.036 -12.920 1.00 92.31 100 ASP A C 1
ATOM 768 O O . ASP A 1 100 ? 5.955 -16.455 -11.820 1.00 92.31 100 ASP A O 1
ATOM 772 N N . GLU A 1 101 ? 6.450 -14.737 -13.188 1.00 92.06 101 GLU A N 1
ATOM 773 C CA . GLU A 1 101 ? 6.073 -13.672 -12.252 1.00 92.06 101 GLU A CA 1
ATOM 774 C C . GLU A 1 101 ? 4.556 -13.421 -12.311 1.00 92.06 101 GLU A C 1
ATOM 776 O O . GLU A 1 101 ? 3.943 -13.404 -13.384 1.00 92.06 101 GLU A O 1
ATOM 781 N N . THR A 1 102 ? 3.941 -13.216 -11.147 1.00 92.06 102 THR A N 1
ATOM 782 C CA . THR A 1 102 ? 2.577 -12.682 -11.035 1.00 92.06 102 THR A CA 1
ATOM 783 C C . THR A 1 102 ? 2.542 -11.182 -11.345 1.00 92.06 102 THR A C 1
ATOM 785 O O . THR A 1 102 ? 3.577 -10.522 -11.408 1.00 92.06 102 THR A O 1
ATOM 788 N N . GLU A 1 103 ? 1.341 -10.621 -11.519 1.00 86.12 103 GLU A N 1
ATOM 789 C CA . GLU A 1 103 ? 1.155 -9.181 -11.763 1.00 86.12 103 GLU A CA 1
ATOM 790 C C . GLU A 1 103 ? 1.788 -8.313 -10.661 1.00 86.12 103 GLU A C 1
ATOM 792 O O . GLU A 1 103 ? 2.426 -7.316 -10.975 1.00 86.12 103 GLU A O 1
ATOM 797 N N . ASP A 1 104 ? 1.696 -8.741 -9.397 1.00 83.06 104 ASP A N 1
ATOM 798 C CA . ASP A 1 104 ? 2.273 -8.030 -8.246 1.00 83.06 104 ASP A CA 1
ATOM 799 C C . ASP A 1 104 ? 3.804 -8.200 -8.126 1.00 83.06 104 ASP A C 1
ATOM 801 O O . ASP A 1 104 ? 4.460 -7.463 -7.386 1.00 83.06 104 ASP A O 1
ATOM 805 N N . GLU A 1 105 ? 4.384 -9.206 -8.787 1.00 84.94 105 GLU A N 1
ATOM 806 C CA . GLU A 1 105 ? 5.826 -9.497 -8.747 1.00 84.94 105 GLU A CA 1
ATOM 807 C C . GLU A 1 105 ? 6.591 -8.841 -9.900 1.00 84.94 105 GLU A C 1
ATOM 809 O O . GLU A 1 105 ? 7.791 -8.569 -9.769 1.00 84.94 105 GLU A O 1
ATOM 814 N N . ALA A 1 106 ? 5.901 -8.588 -11.014 1.00 80.62 106 ALA A N 1
ATOM 815 C CA . ALA A 1 106 ? 6.444 -7.872 -12.153 1.00 80.62 106 ALA A CA 1
ATOM 816 C C . ALA A 1 106 ? 6.781 -6.416 -11.776 1.00 80.62 106 ALA A C 1
ATOM 818 O O . ALA A 1 106 ? 6.133 -5.799 -10.932 1.00 80.62 106 ALA A O 1
ATOM 819 N N . ARG A 1 107 ? 7.835 -5.879 -12.395 1.00 76.12 107 ARG A N 1
ATOM 820 C CA . ARG A 1 107 ? 8.355 -4.521 -12.165 1.00 76.12 107 ARG A CA 1
ATOM 821 C C . ARG A 1 107 ? 8.181 -3.673 -13.412 1.00 76.12 107 ARG A C 1
ATOM 823 O O . ARG A 1 107 ? 8.376 -4.240 -14.512 1.00 76.12 107 ARG A O 1
#

Radius of gyration: 21.76 Å; chains: 1; bounding box: 49×38×48 Å

Sequence (107 aa):
GEVEKVRGIEGVSKNRRSLLPYGALVLQEIMTAMQPSRIVVSAQGVREGFLYSLLEAAEQKADPLISAAEELALLRSRSVHHAHDLVEWTGKAFKAFGIDETEDEAR

Secondary structure (DSSP, 8-state):
--GGGSTTGGGS-HHHHTTHHHHHHHHHHHHHHH--S-----S--HHHHHHHHTS-HHHHHS-HHHHHHHHHHHHH-S-HHHHHHHHHHHHHHHHHTT----TTT--